Protein AF-A0A1H2V3I5-F1 (afdb_monomer)

Mean predicted aligned error: 2.67 Å

Secondary structure (DSSP, 8-state):
--S--TT-EEEEPPBTTBPSEEEEEEEE-SSBEEEEE-SSTTTT-EE--BGGGEEEE---

Organism: NCBI:txid670155

Nearest PDB structures (foldseek):
  2ckk-assembly1_A  TM=8.214E-01  e=7.415E-02  Homo sapiens
  5h53-assembly1_A  TM=7.112E-01  e=9.958E-02  Oryctolagus cuniculus
  4db1-assembly3_A  TM=7.057E-01  e=3.240E-01  Homo sapiens
  4ii1-assembly4_D  TM=6.475E-01  e=6.976E-01  Homo sapiens
  3fb9-assembly1_A  TM=5.359E-01  e=5.833E+00  Streptococcus pneumoniae TIGR4

pLDDT: mean 95.08, std 6.67, range [64.38, 98.5]

Solvent-accessible surface area (backbone atoms only — not comparable to full-atom values): 3473 Å² total; per-residue (Å²): 131,85,81,82,51,66,73,37,40,28,31,34,51,59,52,96,95,43,66,61,26,38,31,39,28,59,42,76,58,99,64,29,32,32,33,34,27,70,35,63,98,52,46,77,39,74,50,65,56,45,56,84,44,54,72,44,68,60,75,135

Radius of gyration: 10.16 Å; Cα contacts (8 Å, |Δi|>4): 133; chains: 1; bounding box: 24×24×26 Å

Sequence (60 aa):
MKGLEPGVTVVLRAFDDVPEHLFLVHTIEDDCVTGVALTGPLAGAYGEPPLDLIKSVHQP

Foldseek 3Di:
DPPDDQQFKFWFPDDDPWHIFIWHFHADDPFWTWGATCDTPRHGPTDTHGPVRTPGTDDD

Structure (mmCIF, N/CA/C/O backbone):
data_AF-A0A1H2V3I5-F1
#
_entry.id   AF-A0A1H2V3I5-F1
#
loop_
_atom_site.group_PDB
_atom_site.id
_atom_site.type_symbol
_atom_site.label_atom_id
_atom_site.label_alt_id
_atom_site.label_comp_id
_atom_site.label_asym_id
_atom_site.label_entity_id
_atom_site.label_seq_id
_atom_site.pdbx_PDB_ins_code
_atom_site.Cartn_x
_atom_site.Cartn_y
_atom_site.Cartn_z
_atom_site.occupancy
_atom_site.B_iso_or_equiv
_atom_site.auth_seq_id
_atom_site.auth_comp_id
_atom_site.auth_asym_id
_atom_site.auth_atom_id
_atom_site.pdbx_PDB_model_num
ATOM 1 N N . MET A 1 1 ? -4.682 -14.258 2.641 1.00 65.75 1 MET A N 1
ATOM 2 C CA . MET A 1 1 ? -3.869 -13.403 3.530 1.00 65.75 1 MET A CA 1
ATOM 3 C C . MET A 1 1 ? -4.640 -13.200 4.828 1.00 65.75 1 MET A C 1
ATOM 5 O O . MET A 1 1 ? -5.797 -12.818 4.743 1.00 65.75 1 MET A O 1
ATOM 9 N N . LYS A 1 2 ? -4.100 -13.562 5.999 1.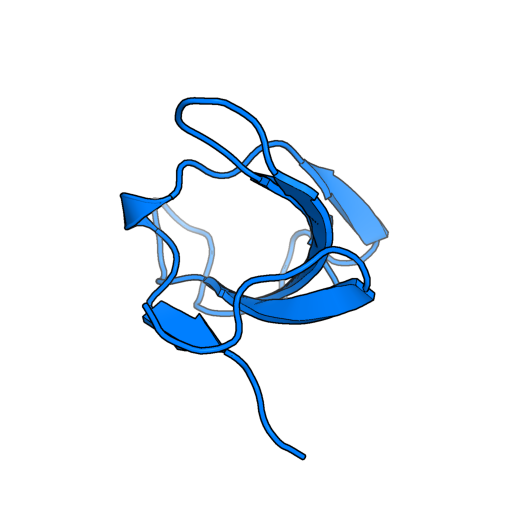00 76.44 2 LYS A N 1
ATOM 10 C CA . LYS A 1 2 ? -4.796 -13.339 7.284 1.00 76.44 2 LYS A CA 1
ATOM 11 C C . LYS A 1 2 ? -4.430 -11.951 7.820 1.00 76.44 2 LYS A C 1
ATOM 13 O O . LYS A 1 2 ? -3.254 -11.610 7.777 1.00 76.44 2 LYS A O 1
ATOM 18 N N . GLY A 1 3 ? -5.412 -11.200 8.321 1.00 86.88 3 GLY A N 1
ATOM 19 C CA . GLY A 1 3 ? -5.192 -9.896 8.964 1.00 86.88 3 GLY A CA 1
ATOM 20 C C . GLY A 1 3 ? -5.076 -8.702 8.014 1.00 86.88 3 GLY A C 1
ATOM 21 O O . GLY A 1 3 ? -4.551 -7.675 8.421 1.00 86.88 3 GLY A O 1
ATOM 22 N N . LEU A 1 4 ? -5.517 -8.829 6.755 1.00 93.31 4 LEU A N 1
ATOM 23 C CA . LEU A 1 4 ? -5.700 -7.654 5.903 1.00 93.31 4 LEU A CA 1
ATOM 24 C C . LEU A 1 4 ? -7.034 -6.999 6.268 1.00 93.31 4 LEU A C 1
ATOM 26 O O . LEU A 1 4 ? -8.088 -7.573 6.007 1.00 93.31 4 LEU A O 1
ATOM 30 N N . GLU A 1 5 ? -6.970 -5.816 6.861 1.00 95.38 5 GLU A N 1
ATOM 31 C CA . GLU A 1 5 ? -8.124 -4.995 7.223 1.00 95.38 5 GLU A CA 1
ATOM 32 C C . GLU A 1 5 ? -7.753 -3.506 7.112 1.00 95.38 5 GLU A C 1
ATOM 34 O O . GLU A 1 5 ? -6.568 -3.164 7.182 1.00 95.38 5 GLU A O 1
ATOM 39 N N . PRO A 1 6 ? -8.726 -2.601 6.922 1.00 97.06 6 PRO A N 1
ATOM 40 C CA . PRO A 1 6 ? -8.480 -1.166 7.015 1.00 97.06 6 PRO A CA 1
ATOM 41 C C . PRO A 1 6 ? -7.707 -0.787 8.287 1.00 97.06 6 PRO A C 1
ATOM 43 O O . PRO A 1 6 ? -8.041 -1.228 9.385 1.00 97.06 6 PRO A O 1
ATOM 46 N N . GLY A 1 7 ? -6.683 0.051 8.142 1.00 96.81 7 GLY A N 1
ATOM 47 C CA . GLY A 1 7 ? -5.841 0.532 9.236 1.00 96.81 7 GLY A CA 1
ATOM 48 C C . GLY A 1 7 ? -4.581 -0.294 9.502 1.00 96.81 7 GLY A C 1
ATOM 49 O O . GLY A 1 7 ? -3.740 0.150 10.284 1.00 96.81 7 GLY A O 1
ATOM 50 N N . VAL A 1 8 ? -4.390 -1.452 8.855 1.00 96.94 8 VAL A N 1
ATOM 51 C CA . VAL A 1 8 ? -3.122 -2.193 8.975 1.00 96.94 8 VAL A C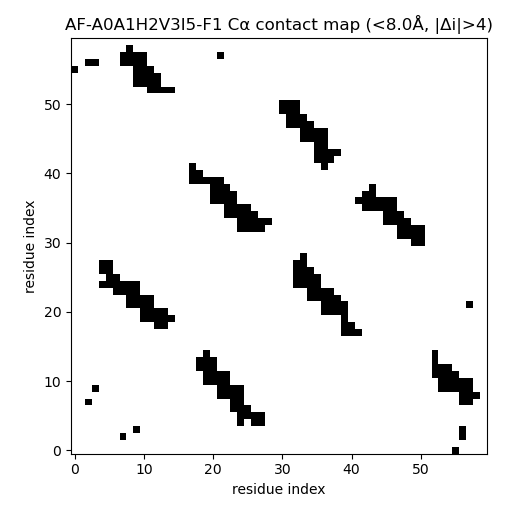A 1
ATOM 52 C C . VAL A 1 8 ? -2.071 -1.670 8.008 1.00 96.94 8 VAL A C 1
ATOM 54 O O . VAL A 1 8 ? -2.368 -1.175 6.920 1.00 96.94 8 VAL A O 1
ATOM 57 N N . THR A 1 9 ? -0.809 -1.825 8.396 1.00 97.88 9 THR A N 1
ATOM 58 C CA . THR A 1 9 ? 0.316 -1.625 7.482 1.00 97.88 9 THR A CA 1
ATOM 59 C C . THR A 1 9 ? 0.645 -2.941 6.793 1.00 97.88 9 THR A C 1
ATOM 61 O O . THR A 1 9 ? 0.736 -3.985 7.437 1.00 97.88 9 THR A O 1
ATOM 64 N N . VAL A 1 10 ? 0.854 -2.900 5.485 1.00 97.81 10 VAL A N 1
ATOM 65 C CA . VAL A 1 10 ? 1.325 -4.031 4.690 1.00 97.81 10 VAL A CA 1
ATOM 66 C C . VAL A 1 10 ? 2.693 -3.740 4.096 1.00 97.81 10 VAL A C 1
ATOM 68 O O . VAL A 1 10 ? 3.107 -2.591 3.956 1.00 97.81 10 VAL A O 1
ATOM 71 N N . VAL A 1 11 ? 3.395 -4.809 3.747 1.00 97.88 11 VAL A N 1
ATOM 72 C CA . VAL A 1 11 ? 4.625 -4.768 2.968 1.00 97.88 11 VAL A CA 1
ATOM 73 C C . VAL A 1 11 ? 4.253 -5.011 1.510 1.00 97.88 11 VAL A C 1
ATOM 75 O O . VAL A 1 11 ? 3.749 -6.088 1.178 1.00 97.88 11 VAL A O 1
ATOM 78 N N . LEU A 1 12 ? 4.499 -4.032 0.645 1.00 97.81 12 LEU A N 1
ATOM 79 C CA . LEU A 1 12 ? 4.367 -4.195 -0.800 1.00 97.81 12 LEU A CA 1
ATOM 80 C C . LEU A 1 12 ? 5.674 -4.735 -1.376 1.00 97.81 12 LEU A C 1
ATOM 82 O O . LEU A 1 12 ? 6.753 -4.278 -1.004 1.00 97.81 12 LEU A O 1
ATOM 86 N N . ARG A 1 13 ? 5.588 -5.714 -2.281 1.00 97.88 13 ARG A N 1
ATOM 87 C CA . ARG A 1 13 ? 6.740 -6.221 -3.043 1.00 97.88 13 ARG A CA 1
ATOM 88 C C . ARG A 1 13 ? 7.374 -5.083 -3.841 1.00 97.88 13 ARG A C 1
ATOM 90 O O . ARG A 1 13 ? 6.702 -4.115 -4.174 1.00 97.88 13 ARG A O 1
ATOM 97 N N . ALA A 1 14 ? 8.654 -5.225 -4.176 1.00 96.94 14 ALA A N 1
ATOM 98 C CA . ALA A 1 14 ? 9.257 -4.357 -5.179 1.00 96.94 14 ALA A CA 1
ATOM 99 C C . ALA A 1 14 ? 8.565 -4.569 -6.536 1.00 96.94 14 ALA A C 1
ATOM 101 O O . 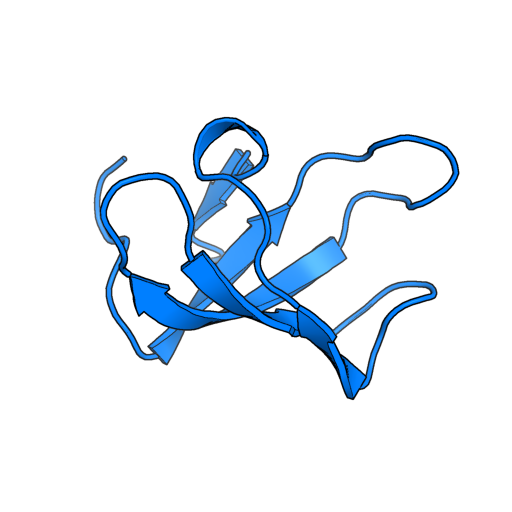ALA A 1 14 ? 8.275 -5.710 -6.910 1.00 96.94 14 ALA A O 1
ATOM 102 N N . PHE A 1 15 ? 8.321 -3.482 -7.257 1.00 94.19 15 PHE A N 1
ATOM 103 C CA . PHE A 1 15 ? 7.760 -3.477 -8.605 1.00 94.19 15 PHE A CA 1
ATOM 104 C C . PHE A 1 15 ? 8.364 -2.311 -9.380 1.00 94.19 15 PHE A C 1
ATOM 106 O O . PHE A 1 15 ? 8.669 -1.275 -8.790 1.00 94.19 15 PHE A O 1
ATOM 113 N N . ASP A 1 16 ? 8.546 -2.488 -10.688 1.00 91.69 16 ASP A N 1
ATOM 114 C CA . ASP A 1 16 ? 9.255 -1.530 -11.539 1.00 91.69 16 ASP A CA 1
ATOM 115 C C . ASP A 1 16 ? 10.581 -1.079 -10.883 1.00 91.69 16 ASP A C 1
ATOM 117 O O . ASP A 1 16 ? 11.414 -1.919 -10.535 1.00 91.69 16 ASP A O 1
ATOM 121 N N . ASP A 1 17 ? 10.743 0.226 -10.649 1.00 92.44 17 ASP A N 1
ATOM 122 C CA . ASP A 1 17 ? 11.889 0.837 -9.962 1.00 92.44 17 ASP A CA 1
ATOM 123 C C . ASP A 1 17 ? 11.589 1.215 -8.495 1.00 92.44 17 ASP A C 1
ATOM 125 O O . ASP A 1 17 ? 12.349 1.943 -7.847 1.00 92.44 17 ASP A O 1
ATOM 129 N N . VAL A 1 18 ? 10.467 0.741 -7.947 1.00 95.56 18 VAL A N 1
ATOM 130 C CA . VAL A 1 18 ? 10.052 1.000 -6.567 1.00 95.56 18 VAL A CA 1
ATOM 131 C C . VAL A 1 18 ? 10.481 -0.180 -5.689 1.00 95.56 18 VAL A C 1
ATOM 133 O O . VAL A 1 18 ? 10.013 -1.305 -5.887 1.00 95.56 18 VAL A O 1
ATOM 136 N N . PRO A 1 19 ? 11.362 0.032 -4.693 1.00 97.19 19 PRO A N 1
ATOM 137 C CA . PRO A 1 19 ? 11.742 -1.026 -3.770 1.00 97.19 19 PRO A CA 1
ATOM 138 C C . PRO A 1 19 ? 10.563 -1.433 -2.880 1.00 97.19 19 PRO A C 1
ATOM 140 O O . PRO A 1 19 ? 9.562 -0.726 -2.751 1.00 97.19 19 PRO A O 1
ATOM 143 N N . GLU A 1 20 ? 10.722 -2.573 -2.214 1.00 97.88 20 GLU A N 1
ATOM 144 C CA . GLU A 1 20 ? 9.802 -3.008 -1.166 1.00 97.88 20 GLU A CA 1
ATOM 145 C C . GLU A 1 20 ? 9.628 -1.907 -0.114 1.00 97.88 20 GLU A 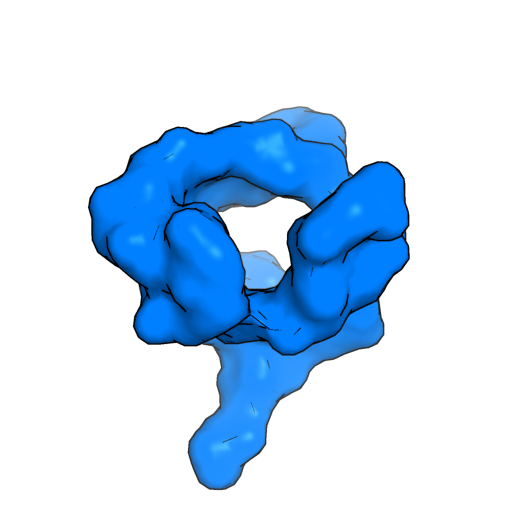C 1
ATOM 147 O O . GLU A 1 20 ? 10.602 -1.322 0.371 1.00 97.88 20 GLU A O 1
ATOM 152 N N . HIS A 1 21 ? 8.376 -1.610 0.216 1.00 97.62 21 HIS A N 1
ATOM 153 C CA . HIS A 1 21 ? 8.038 -0.521 1.119 1.00 97.62 21 HIS A CA 1
ATOM 154 C C . HIS A 1 21 ? 6.763 -0.811 1.903 1.00 97.62 21 HIS A C 1
ATOM 156 O O . HIS A 1 21 ? 6.000 -1.733 1.607 1.00 97.62 21 HIS A O 1
ATOM 162 N N . LEU A 1 22 ? 6.571 -0.023 2.955 1.00 98.25 22 LEU A N 1
ATOM 163 C CA . LEU A 1 22 ? 5.415 -0.104 3.828 1.00 98.25 22 LEU A CA 1
ATOM 164 C C . LEU A 1 22 ? 4.283 0.751 3.274 1.00 98.25 22 LEU A C 1
ATOM 166 O O . LEU A 1 22 ? 4.514 1.851 2.770 1.00 98.25 22 LEU A O 1
ATOM 170 N N . PHE A 1 23 ? 3.061 0.262 3.424 1.00 98.38 23 PHE A N 1
ATOM 171 C CA . PHE A 1 23 ? 1.855 0.914 2.936 1.00 98.38 23 PHE A CA 1
ATOM 172 C C . PHE A 1 23 ? 0.734 0.778 3.967 1.00 98.38 23 PHE A C 1
ATOM 174 O O . PHE A 1 23 ? 0.433 -0.333 4.404 1.00 98.38 23 PHE A O 1
ATOM 181 N N . LEU A 1 24 ? 0.138 1.895 4.382 1.00 98.38 24 LEU A N 1
ATOM 182 C CA . LEU A 1 24 ? -1.010 1.914 5.287 1.00 98.38 24 LEU A CA 1
ATOM 183 C C . LEU A 1 24 ? -2.291 1.744 4.481 1.00 98.38 24 LEU A C 1
ATOM 185 O O . LEU A 1 24 ? -2.595 2.590 3.646 1.00 98.38 24 LEU A O 1
ATOM 189 N N . VAL A 1 25 ? -3.053 0.694 4.769 1.00 98.19 25 VAL A N 1
ATOM 190 C CA . VAL A 1 25 ? -4.324 0.409 4.099 1.00 98.19 25 VAL A CA 1
ATOM 191 C C . VAL A 1 25 ? -5.433 1.291 4.672 1.00 98.19 25 VAL A C 1
ATOM 193 O O . VAL A 1 25 ? -5.645 1.320 5.883 1.00 98.19 25 VAL A O 1
ATOM 196 N N . HIS A 1 26 ? -6.171 1.984 3.810 1.00 98.38 26 HIS A N 1
ATOM 197 C CA . HIS A 1 26 ? -7.364 2.757 4.157 1.00 98.38 26 HIS A CA 1
ATOM 198 C C . HIS A 1 26 ? -8.650 2.006 3.809 1.00 98.38 26 HIS A C 1
ATOM 200 O O . HIS A 1 26 ? -9.532 1.906 4.658 1.00 98.38 26 HIS A O 1
ATOM 206 N N . THR A 1 27 ? -8.754 1.453 2.600 1.00 97.88 27 THR A N 1
ATOM 207 C CA . THR A 1 27 ? -9.877 0.596 2.187 1.00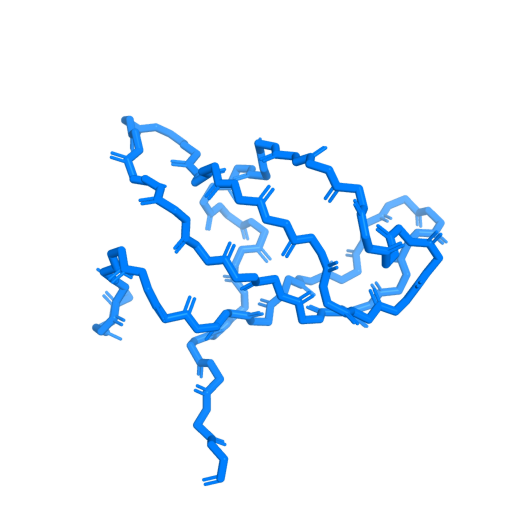 97.88 27 THR A CA 1
ATOM 208 C C . THR A 1 27 ? -9.377 -0.640 1.446 1.00 97.88 27 THR A C 1
ATOM 210 O O . THR A 1 27 ? -8.236 -0.692 0.981 1.00 97.88 27 THR A O 1
ATOM 213 N N . ILE A 1 28 ? -10.231 -1.660 1.392 1.00 97.00 28 ILE A N 1
ATOM 214 C CA . ILE A 1 28 ? -10.011 -2.883 0.622 1.00 97.00 28 ILE A CA 1
ATOM 215 C C . ILE A 1 28 ? -11.139 -2.938 -0.396 1.00 97.00 28 ILE A C 1
ATOM 217 O O . ILE A 1 28 ? -12.304 -2.997 -0.002 1.00 97.00 28 ILE A O 1
ATOM 221 N N . GLU A 1 29 ? -10.773 -2.912 -1.668 1.00 96.19 29 GLU A N 1
ATOM 222 C CA . GLU A 1 29 ? -11.694 -3.026 -2.792 1.00 96.19 29 GLU A CA 1
ATOM 223 C C . GLU A 1 29 ? -11.609 -4.446 -3.384 1.00 96.19 29 GLU A C 1
ATOM 225 O O . GLU A 1 29 ? -10.923 -5.320 -2.844 1.00 96.19 29 GLU A O 1
ATOM 230 N N . ASP A 1 30 ? -12.320 -4.698 -4.484 1.00 94.88 30 ASP A N 1
ATOM 231 C CA . ASP A 1 30 ? -12.434 -6.042 -5.066 1.00 94.88 30 ASP A CA 1
ATOM 232 C C . ASP A 1 30 ? -11.079 -6.634 -5.523 1.00 94.88 30 ASP A C 1
ATOM 234 O O . ASP A 1 30 ? -10.865 -7.844 -5.394 1.00 94.88 30 ASP A O 1
ATOM 238 N N . ASP A 1 31 ? -10.155 -5.811 -6.034 1.00 96.38 31 ASP A N 1
ATOM 239 C CA . ASP A 1 31 ? -8.863 -6.243 -6.596 1.00 96.38 31 ASP A CA 1
ATOM 240 C C . ASP A 1 31 ? -7.632 -5.464 -6.091 1.00 96.38 31 ASP A C 1
ATOM 242 O O . ASP A 1 31 ? -6.489 -5.856 -6.365 1.00 96.38 31 ASP A O 1
ATOM 246 N N . CYS A 1 32 ? -7.832 -4.413 -5.295 1.00 97.19 32 CYS A N 1
ATOM 247 C CA . CYS A 1 32 ? -6.766 -3.571 -4.764 1.00 97.19 32 CYS A CA 1
ATOM 248 C C . CYS A 1 32 ? -7.014 -3.157 -3.307 1.00 97.19 32 CYS A C 1
ATOM 250 O O . CYS A 1 32 ? -8.086 -3.358 -2.733 1.00 97.19 32 CYS A O 1
ATOM 252 N N . VAL A 1 33 ? -5.989 -2.574 -2.688 1.00 97.88 33 VAL A N 1
ATOM 253 C CA . VAL A 1 33 ? -6.164 -1.757 -1.483 1.00 97.88 33 VAL A CA 1
ATOM 254 C C . VAL A 1 33 ? -5.921 -0.307 -1.829 1.00 97.88 33 VAL A C 1
ATOM 256 O O . VAL A 1 33 ? -5.090 -0.010 -2.678 1.00 97.88 33 VAL A O 1
ATOM 259 N N . THR A 1 34 ? -6.575 0.595 -1.114 1.00 98.38 34 THR A N 1
ATOM 260 C CA . THR A 1 34 ? -6.249 2.019 -1.164 1.00 98.38 34 THR A CA 1
ATOM 261 C C . THR A 1 34 ? -5.485 2.426 0.081 1.00 98.38 34 THR A C 1
ATOM 263 O O . THR A 1 34 ? -5.566 1.754 1.115 1.00 98.38 34 THR A O 1
ATOM 266 N N . GLY A 1 35 ? -4.736 3.523 0.022 1.00 98.31 35 GLY A N 1
ATOM 267 C CA . GLY A 1 35 ? -3.980 3.961 1.185 1.00 98.31 35 GLY A CA 1
ATOM 268 C C . GLY A 1 35 ? -2.807 4.866 0.872 1.00 98.31 35 GLY A C 1
ATOM 269 O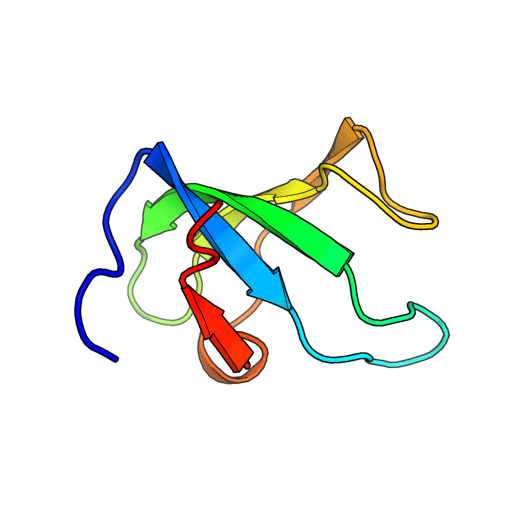 O . GLY A 1 35 ? -2.763 5.497 -0.180 1.00 98.31 35 GLY A O 1
ATOM 270 N N . VAL A 1 36 ? -1.860 4.934 1.805 1.00 98.50 36 VAL A N 1
ATOM 271 C CA . VAL A 1 36 ? -0.688 5.812 1.708 1.00 98.50 36 VAL A CA 1
ATOM 272 C C . VAL A 1 36 ? 0.594 5.020 1.927 1.00 98.50 36 VAL A C 1
ATOM 274 O O . VAL A 1 36 ? 0.722 4.265 2.894 1.00 98.50 36 VAL A O 1
ATOM 277 N N . ALA A 1 37 ? 1.577 5.225 1.053 1.00 98.19 37 ALA A N 1
ATOM 278 C CA . ALA A 1 37 ? 2.911 4.670 1.235 1.00 98.19 37 ALA A CA 1
ATOM 279 C C . ALA A 1 37 ? 3.613 5.348 2.423 1.00 98.19 37 ALA A C 1
ATOM 281 O O . ALA A 1 37 ? 3.676 6.573 2.522 1.00 98.19 37 ALA A O 1
ATOM 282 N N . LEU A 1 38 ? 4.154 4.548 3.337 1.00 98.06 38 LEU A N 1
ATOM 283 C C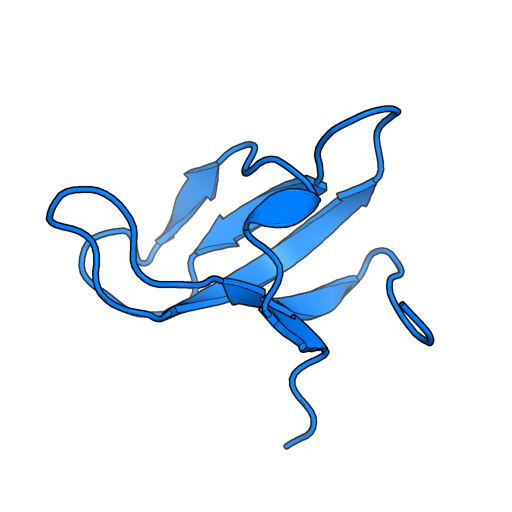A . LEU A 1 38 ? 4.823 5.021 4.551 1.00 98.06 38 LEU A CA 1
ATOM 284 C C . LEU A 1 38 ? 6.340 5.136 4.376 1.00 98.06 38 LEU A C 1
ATOM 286 O O . LEU A 1 38 ? 6.981 5.929 5.062 1.00 98.06 38 LEU A O 1
ATOM 290 N N . THR A 1 39 ? 6.928 4.338 3.482 1.00 97.81 39 THR A N 1
ATOM 291 C CA . THR A 1 39 ? 8.375 4.319 3.226 1.00 97.81 39 THR A CA 1
ATOM 292 C C . THR A 1 39 ? 8.685 4.242 1.731 1.00 97.81 39 THR A C 1
ATOM 294 O O . THR A 1 39 ? 7.791 4.100 0.899 1.00 97.81 39 THR A O 1
ATOM 297 N N . GLY A 1 40 ? 9.970 4.347 1.385 1.00 95.19 40 GLY A N 1
ATOM 298 C CA . GLY A 1 40 ? 10.443 4.270 0.004 1.00 95.19 40 GLY A CA 1
ATOM 299 C C . GLY A 1 40 ? 10.243 5.566 -0.795 1.00 95.19 40 GLY A C 1
ATOM 300 O O . GLY A 1 40 ? 9.877 6.597 -0.229 1.00 95.19 40 GLY A O 1
ATOM 301 N N . PRO A 1 41 ? 10.495 5.533 -2.116 1.00 96.44 41 PRO A N 1
ATOM 302 C CA . PRO A 1 41 ? 10.404 6.707 -2.990 1.00 96.44 41 PRO A CA 1
ATOM 303 C C . PRO A 1 41 ? 9.003 7.322 -3.082 1.00 96.44 41 PRO A C 1
ATOM 305 O O . PRO A 1 41 ? 8.873 8.488 -3.437 1.00 96.44 41 PRO A O 1
ATOM 308 N N . LEU A 1 42 ? 7.966 6.540 -2.760 1.00 96.25 42 LEU A N 1
ATOM 309 C CA . LEU A 1 42 ? 6.566 6.961 -2.794 1.00 96.25 42 LEU A CA 1
ATOM 310 C C . LEU A 1 42 ? 6.041 7.424 -1.426 1.00 96.25 42 LEU A C 1
ATOM 312 O O . LEU A 1 42 ? 4.846 7.660 -1.297 1.00 96.25 42 LEU A O 1
ATOM 316 N N . ALA A 1 43 ? 6.886 7.550 -0.396 1.00 97.94 43 ALA A N 1
ATOM 317 C CA . ALA A 1 43 ?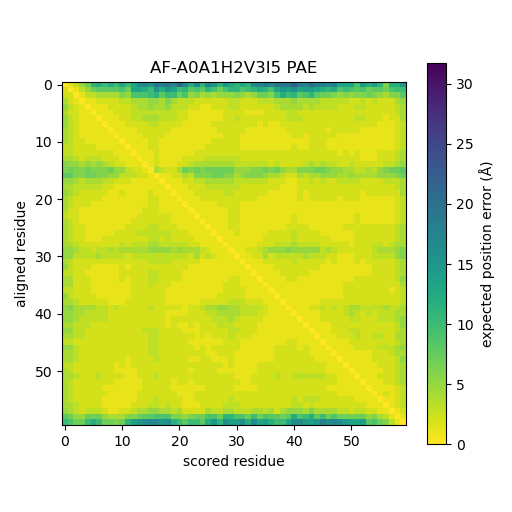 6.436 7.912 0.948 1.00 97.94 43 ALA A CA 1
ATOM 318 C C . ALA A 1 43 ? 5.579 9.197 0.957 1.00 97.94 43 ALA A C 1
ATOM 320 O O . ALA A 1 43 ? 5.985 10.243 0.450 1.00 97.94 43 ALA A O 1
ATOM 321 N N . GLY A 1 44 ? 4.387 9.109 1.552 1.00 97.75 44 GLY A N 1
ATOM 322 C CA . GLY A 1 44 ? 3.379 10.170 1.594 1.00 97.75 44 GLY A CA 1
ATOM 323 C C . GLY A 1 44 ? 2.428 10.206 0.393 1.00 97.75 44 GLY A C 1
ATOM 324 O O . GLY A 1 44 ? 1.438 10.934 0.440 1.00 97.75 44 GLY A O 1
ATOM 325 N N . ALA A 1 45 ? 2.678 9.425 -0.661 1.00 97.94 45 ALA A N 1
ATOM 326 C CA . ALA A 1 45 ? 1.782 9.331 -1.807 1.00 97.94 45 ALA A CA 1
ATOM 327 C C . ALA A 1 45 ? 0.591 8.410 -1.511 1.00 97.94 45 ALA A C 1
ATOM 329 O O . ALA A 1 45 ? 0.752 7.330 -0.935 1.00 97.94 45 ALA A O 1
ATOM 330 N N . TYR A 1 46 ? -0.595 8.835 -1.949 1.00 98.06 46 TYR A N 1
ATOM 331 C CA . TYR A 1 46 ? -1.770 7.972 -2.015 1.00 98.06 46 TYR A CA 1
ATOM 332 C C . TYR A 1 46 ? -1.654 7.027 -3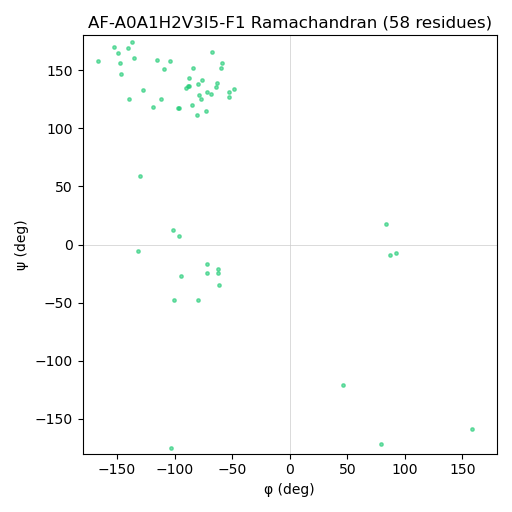.214 1.00 98.06 46 TYR A C 1
ATOM 334 O O . TYR A 1 46 ? -1.188 7.436 -4.280 1.00 98.06 46 TYR A O 1
ATOM 342 N N . GLY A 1 47 ? -2.085 5.781 -3.047 1.00 97.00 47 GLY A N 1
ATOM 343 C CA . GLY A 1 47 ? -2.042 4.783 -4.107 1.00 97.00 47 GLY A CA 1
ATOM 344 C C . GLY A 1 47 ? -3.116 3.717 -3.968 1.00 97.00 47 GLY A C 1
ATOM 345 O O . GLY A 1 47 ? -3.788 3.614 -2.942 1.00 97.00 47 GLY A O 1
ATOM 346 N N . GLU A 1 48 ? -3.235 2.921 -5.027 1.00 97.75 48 GLU A N 1
ATOM 347 C CA . GLU A 1 48 ? -4.210 1.834 -5.150 1.00 97.75 48 GLU A CA 1
ATOM 348 C C . GLU A 1 48 ? -3.503 0.538 -5.595 1.00 97.75 48 GLU A C 1
ATOM 350 O O . GLU A 1 48 ? -3.752 0.035 -6.693 1.00 97.75 48 GLU A O 1
ATOM 355 N N . PRO A 1 49 ? -2.513 0.035 -4.827 1.00 96.94 49 PRO A N 1
ATOM 356 C CA . PRO A 1 49 ? -1.752 -1.138 -5.232 1.00 96.94 49 PRO A CA 1
ATOM 357 C C . PRO A 1 49 ? -2.653 -2.385 -5.304 1.00 96.94 49 PRO A C 1
ATOM 359 O O . PRO A 1 49 ? -3.430 -2.643 -4.374 1.00 96.94 49 PRO A O 1
ATOM 362 N N . PRO A 1 50 ? -2.525 -3.198 -6.367 1.00 97.44 50 PRO A N 1
ATOM 363 C CA . PRO A 1 50 ? -3.246 -4.459 -6.473 1.00 97.44 50 PRO A CA 1
ATOM 364 C C . PRO A 1 50 ? -2.907 -5.430 -5.332 1.00 97.44 50 PRO A C 1
ATOM 366 O O . PRO A 1 50 ? -1.807 -5.414 -4.768 1.00 97.44 50 PRO A O 1
ATOM 369 N N . LEU A 1 51 ? -3.852 -6.311 -4.990 1.00 96.38 51 LEU A N 1
ATOM 370 C CA . LEU A 1 51 ? -3.709 -7.244 -3.862 1.00 96.38 51 LEU A CA 1
ATOM 371 C C . LEU A 1 51 ? -2.544 -8.237 -4.025 1.00 96.38 51 LEU A C 1
ATOM 373 O O . LEU A 1 51 ? -2.025 -8.743 -3.027 1.00 96.38 51 LEU A O 1
ATOM 377 N N . ASP A 1 52 ? -2.117 -8.521 -5.256 1.00 96.06 52 ASP A N 1
ATOM 378 C CA . ASP A 1 52 ? -1.007 -9.431 -5.565 1.00 96.06 52 ASP A CA 1
ATOM 379 C C . ASP A 1 52 ? 0.379 -8.854 -5.206 1.00 96.06 52 ASP A C 1
ATOM 381 O O . ASP A 1 52 ? 1.309 -9.610 -4.887 1.00 96.06 52 ASP A O 1
ATOM 385 N N . LEU A 1 53 ? 0.504 -7.522 -5.155 1.00 96.69 53 LEU A N 1
ATOM 386 C CA . LEU A 1 53 ? 1.698 -6.826 -4.684 1.00 96.69 53 LEU A CA 1
ATOM 387 C C . LEU A 1 53 ? 1.872 -6.932 -3.172 1.00 96.69 53 LEU A C 1
ATOM 389 O O . LEU A 1 53 ? 2.977 -6.708 -2.674 1.00 96.69 53 LEU A O 1
ATOM 393 N N . ILE A 1 54 ? 0.836 -7.309 -2.420 1.00 96.88 54 ILE A N 1
ATOM 394 C CA . ILE A 1 54 ? 0.955 -7.445 -0.973 1.00 96.88 54 ILE A CA 1
ATOM 395 C C . ILE A 1 54 ? 1.771 -8.702 -0.643 1.00 96.88 54 ILE A C 1
ATOM 397 O O . ILE A 1 54 ? 1.378 -9.845 -0.890 1.00 96.88 54 ILE A O 1
ATOM 401 N N . LYS A 1 55 ? 2.945 -8.490 -0.047 1.00 96.25 55 LYS A N 1
ATOM 402 C CA . LYS A 1 55 ? 3.844 -9.557 0.402 1.00 96.25 55 LYS A CA 1
ATOM 403 C C . LYS A 1 55 ? 3.387 -10.148 1.732 1.00 96.25 55 LYS A C 1
ATOM 405 O O . LYS A 1 55 ? 3.351 -11.369 1.881 1.00 96.25 55 LYS A O 1
ATOM 410 N N . SER A 1 56 ? 3.072 -9.286 2.696 1.00 96.62 56 SER A N 1
ATOM 411 C CA . SER A 1 56 ? 2.661 -9.659 4.054 1.00 96.62 56 SER A CA 1
ATOM 412 C C . SER A 1 56 ? 2.054 -8.470 4.794 1.00 96.62 56 SER A C 1
ATOM 414 O O . SER A 1 56 ? 2.371 -7.323 4.490 1.00 96.62 56 SER A O 1
ATOM 416 N N . VAL A 1 57 ? 1.249 -8.737 5.821 1.00 96.12 57 VAL A N 1
ATOM 417 C CA . VAL A 1 57 ? 0.881 -7.719 6.817 1.00 96.12 57 VAL A CA 1
ATOM 418 C C . VAL A 1 57 ? 2.107 -7.436 7.689 1.00 96.12 57 VAL A C 1
ATOM 420 O O . VAL A 1 57 ? 2.777 -8.369 8.132 1.00 96.12 57 VAL A O 1
ATOM 423 N N . HIS A 1 58 ? 2.437 -6.162 7.888 1.00 94.25 58 HIS A N 1
ATOM 424 C CA . HIS A 1 58 ? 3.545 -5.742 8.735 1.00 94.25 58 HIS A CA 1
ATOM 425 C C . HIS A 1 58 ? 3.138 -5.858 10.206 1.00 94.25 58 HIS A C 1
ATOM 427 O O . HIS A 1 58 ? 2.125 -5.300 10.623 1.00 94.25 58 HIS A O 1
ATOM 433 N N . GLN A 1 59 ? 3.937 -6.584 10.986 1.00 82.69 59 GLN A N 1
ATOM 434 C CA . GLN A 1 59 ? 3.834 -6.620 12.441 1.00 82.69 59 GLN A CA 1
ATOM 435 C C . GLN A 1 59 ? 5.086 -5.933 13.007 1.00 82.69 59 GLN A C 1
ATOM 437 O O . GLN A 1 59 ? 6.184 -6.313 12.589 1.00 82.69 59 GLN A O 1
ATOM 442 N N . PRO A 1 60 ? 4.938 -4.913 13.869 1.00 64.38 60 PRO A N 1
ATOM 443 C CA . PRO A 1 60 ? 6.067 -4.273 14.537 1.00 64.38 60 PRO A CA 1
ATOM 444 C C . PRO A 1 60 ? 6.781 -5.209 15.522 1.00 64.38 60 PRO A C 1
ATOM 446 O O . PRO A 1 60 ? 6.126 -6.140 16.049 1.00 64.38 60 PRO A O 1
#